Protein AF-A0A357PP47-F1 (afdb_monomer_lite)

Sequence (76 aa):
MSAWWSSFVHSLTTRQFALVVLQTVVWLGMAAVWVWAVVVDPDGWRMFLAVASTMLALFWTGILLVAIRERRSVSE

Structure (mmCIF, N/CA/C/O backbone):
data_AF-A0A357PP47-F1
#
_entry.id   AF-A0A357PP47-F1
#
loop_
_atom_site.group_PDB
_atom_site.id
_atom_site.type_symbol
_atom_site.label_atom_id
_atom_site.label_alt_id
_atom_site.label_comp_id
_atom_site.label_asym_id
_atom_site.label_entity_id
_atom_site.label_seq_id
_atom_site.pdbx_PDB_ins_code
_atom_site.Cartn_x
_atom_site.Cartn_y
_atom_site.Cartn_z
_atom_site.occupancy
_atom_site.B_iso_or_equiv
_atom_site.auth_seq_id
_atom_site.auth_comp_id
_atom_site.auth_asym_id
_atom_site.auth_atom_id
_atom_site.pdbx_PDB_model_num
ATOM 1 N N . MET A 1 1 ? 3.690 -14.486 16.588 1.00 62.66 1 MET A N 1
ATOM 2 C CA . MET A 1 1 ? 3.689 -13.007 16.480 1.00 62.66 1 MET A CA 1
ATOM 3 C C . MET A 1 1 ? 4.312 -12.441 17.750 1.00 62.66 1 MET A C 1
ATOM 5 O O . MET A 1 1 ? 3.986 -12.959 18.810 1.00 62.66 1 MET A O 1
ATOM 9 N N . SER A 1 2 ? 5.214 -11.456 17.683 1.00 84.81 2 SER A N 1
ATOM 10 C CA . SER A 1 2 ? 5.813 -10.866 18.895 1.00 84.81 2 SER A CA 1
ATOM 11 C C . SER A 1 2 ? 4.834 -9.918 19.604 1.00 84.81 2 SER A C 1
ATOM 13 O O . SER A 1 2 ? 3.992 -9.301 18.955 1.00 84.81 2 SER A O 1
ATOM 15 N N . ALA A 1 3 ? 4.953 -9.773 20.928 1.00 83.81 3 ALA A N 1
ATOM 16 C CA . ALA A 1 3 ? 4.091 -8.880 21.715 1.00 83.81 3 ALA A CA 1
ATOM 17 C C . ALA A 1 3 ? 4.186 -7.412 21.257 1.00 83.81 3 ALA A C 1
ATOM 19 O O . ALA A 1 3 ? 3.179 -6.714 21.186 1.00 83.81 3 ALA A O 1
ATOM 20 N N . TRP A 1 4 ? 5.387 -6.969 20.868 1.00 89.25 4 TRP A N 1
ATOM 21 C CA . TRP A 1 4 ? 5.606 -5.647 20.279 1.00 89.25 4 TRP A CA 1
ATOM 22 C C . TRP A 1 4 ? 4.776 -5.431 19.008 1.00 89.25 4 TRP A C 1
ATOM 24 O O . TRP A 1 4 ? 4.141 -4.388 18.860 1.00 89.25 4 TRP A O 1
ATOM 34 N N . TRP A 1 5 ? 4.742 -6.427 18.116 1.00 84.50 5 TRP A N 1
ATOM 35 C CA . TRP A 1 5 ? 4.018 -6.329 16.853 1.00 84.50 5 TRP A CA 1
ATOM 36 C C . TRP A 1 5 ? 2.515 -6.155 17.075 1.00 84.50 5 TRP A C 1
ATOM 38 O O . TRP A 1 5 ? 1.900 -5.277 16.474 1.00 84.50 5 TRP A O 1
ATOM 48 N N . SER A 1 6 ? 1.931 -6.952 17.972 1.00 83.88 6 SER A N 1
ATOM 49 C CA . SER A 1 6 ? 0.507 -6.849 18.298 1.00 83.88 6 SER A CA 1
ATOM 50 C C . SER A 1 6 ? 0.157 -5.474 18.873 1.00 83.88 6 SER A C 1
ATOM 52 O O . SER A 1 6 ? -0.810 -4.864 18.429 1.00 83.88 6 SER A O 1
ATOM 54 N N . SER A 1 7 ? 0.971 -4.941 19.791 1.00 83.94 7 SER A N 1
ATOM 55 C CA . SER A 1 7 ? 0.761 -3.602 20.364 1.00 83.94 7 SER A CA 1
ATOM 56 C C . SER A 1 7 ? 0.894 -2.484 19.329 1.00 83.94 7 SER A C 1
ATOM 58 O O . SER A 1 7 ? 0.125 -1.522 19.350 1.00 83.94 7 SER A O 1
ATOM 60 N N . PHE A 1 8 ? 1.856 -2.604 18.412 1.00 85.44 8 PHE A N 1
ATOM 61 C CA . PHE A 1 8 ? 2.049 -1.644 17.329 1.00 85.44 8 PHE A CA 1
ATOM 62 C C . PHE A 1 8 ? 0.841 -1.607 16.392 1.00 85.44 8 PHE A C 1
ATOM 64 O O . PHE A 1 8 ? 0.272 -0.537 16.167 1.00 85.44 8 PHE A O 1
ATOM 71 N N . VAL A 1 9 ? 0.416 -2.774 15.898 1.00 84.56 9 VAL A N 1
ATOM 72 C CA . VAL A 1 9 ? -0.753 -2.884 15.020 1.00 84.56 9 VAL A CA 1
ATOM 73 C C . VAL A 1 9 ? -1.989 -2.356 15.739 1.00 84.56 9 VAL A C 1
ATOM 75 O O . VAL A 1 9 ? -2.630 -1.456 15.212 1.00 84.56 9 VAL A O 1
ATOM 78 N N . HIS A 1 10 ? -2.251 -2.792 16.971 1.00 84.25 10 HIS A N 1
ATOM 79 C CA . HIS A 1 10 ? -3.409 -2.343 17.746 1.00 84.25 10 HIS A CA 1
ATOM 80 C C . HIS A 1 10 ? -3.455 -0.815 17.947 1.00 84.25 10 HIS A C 1
ATOM 82 O O . HIS A 1 10 ? -4.512 -0.192 17.845 1.00 84.25 10 HIS A O 1
ATOM 88 N N . SER A 1 11 ? -2.305 -0.175 18.189 1.00 85.69 11 SER A N 1
ATOM 89 C CA . SER A 1 11 ? -2.209 1.290 18.277 1.00 85.69 11 SER A CA 1
ATOM 90 C C . SER A 1 11 ? -2.584 1.967 16.952 1.00 85.69 11 SER A C 1
ATOM 92 O O . SER A 1 11 ? -3.349 2.938 16.931 1.00 85.69 11 SER A O 1
ATOM 94 N N . LEU A 1 12 ? -2.091 1.428 15.832 1.00 81.69 12 LEU A N 1
ATOM 95 C CA . LEU A 1 12 ? -2.395 1.940 14.497 1.00 81.69 12 LEU A CA 1
ATOM 96 C C . LEU A 1 12 ? -3.869 1.758 14.122 1.00 81.69 12 LEU A C 1
ATOM 98 O O . LEU A 1 12 ? -4.484 2.684 13.589 1.00 81.69 12 LEU A O 1
ATOM 102 N N . THR A 1 13 ? -4.448 0.591 14.406 1.00 78.69 13 THR A N 1
ATOM 103 C CA . THR A 1 13 ? -5.828 0.249 14.031 1.00 78.69 13 THR A CA 1
ATOM 104 C C . THR A 1 13 ? -6.869 1.058 14.808 1.00 78.69 13 THR A C 1
ATOM 106 O O . THR A 1 13 ? -7.910 1.425 14.248 1.00 78.69 13 THR A O 1
ATOM 109 N N . THR A 1 14 ? -6.583 1.394 16.069 1.00 76.31 14 THR A N 1
ATOM 110 C CA . THR A 1 14 ? -7.500 2.142 16.944 1.00 76.31 14 THR A CA 1
ATOM 111 C C . THR A 1 14 ? -7.344 3.655 16.824 1.00 76.31 14 THR A C 1
ATOM 113 O O . THR A 1 14 ? -8.337 4.353 16.616 1.00 76.31 14 THR A O 1
ATOM 116 N N . ARG A 1 15 ? -6.117 4.187 16.917 1.00 77.19 15 ARG A N 1
ATOM 117 C CA . ARG A 1 15 ? -5.877 5.644 16.992 1.00 77.19 15 ARG A CA 1
ATOM 118 C C . ARG A 1 15 ? -5.591 6.289 15.644 1.00 77.19 15 ARG A C 1
ATOM 120 O O . ARG A 1 15 ? -5.840 7.478 15.470 1.00 77.19 15 ARG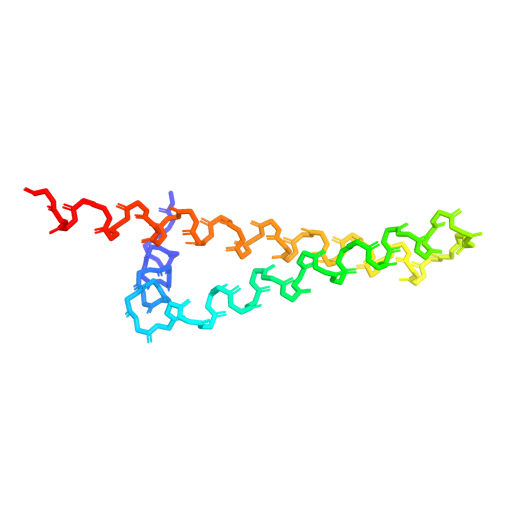 A O 1
ATOM 127 N N . GLN A 1 16 ? -5.048 5.527 14.700 1.00 87.00 16 GLN A N 1
ATOM 128 C CA . GLN A 1 16 ? -4.486 6.056 13.455 1.00 87.00 16 GLN A CA 1
ATOM 129 C C . GLN A 1 16 ? -5.061 5.369 12.213 1.00 87.00 16 GLN A C 1
ATOM 131 O O . GLN A 1 16 ? -4.427 5.325 11.163 1.00 87.00 16 GLN A O 1
ATOM 136 N N . PHE A 1 17 ? -6.299 4.880 12.296 1.00 86.25 17 PHE A N 1
ATOM 137 C CA . PHE A 1 17 ? -6.935 4.143 11.203 1.00 86.25 17 PHE A CA 1
ATOM 138 C C . PHE A 1 17 ? -6.943 4.912 9.873 1.00 86.25 17 PHE A C 1
ATOM 140 O O . PHE A 1 17 ? -6.623 4.348 8.832 1.00 86.25 17 PHE A O 1
ATOM 147 N N . ALA A 1 18 ? -7.244 6.214 9.905 1.00 87.56 18 ALA A N 1
ATOM 148 C CA . ALA A 1 18 ? -7.217 7.055 8.708 1.00 87.56 18 ALA A CA 1
ATOM 149 C C . ALA A 1 18 ? -5.821 7.106 8.060 1.00 87.56 18 ALA A C 1
ATOM 151 O O . ALA A 1 18 ? -5.713 7.084 6.837 1.00 87.56 18 ALA A O 1
ATOM 152 N N . LEU A 1 19 ? -4.755 7.106 8.870 1.00 91.25 19 LEU A N 1
ATOM 153 C CA . LEU A 1 19 ? -3.379 7.043 8.377 1.00 91.25 19 LEU A CA 1
ATOM 154 C C . LEU A 1 19 ? -3.077 5.680 7.753 1.00 91.25 19 LEU A C 1
ATOM 156 O O . LEU A 1 19 ? -2.467 5.641 6.691 1.00 91.25 19 LEU A O 1
ATOM 160 N N . VAL A 1 20 ? -3.542 4.577 8.350 1.00 92.56 20 VAL A N 1
ATOM 161 C CA . VAL A 1 20 ? -3.395 3.226 7.773 1.00 92.56 20 VAL A CA 1
ATOM 162 C C . VAL A 1 20 ? -4.060 3.147 6.397 1.00 92.56 20 VAL A C 1
ATOM 164 O O . VAL A 1 20 ? -3.450 2.658 5.445 1.00 92.56 20 VAL A O 1
ATOM 167 N N . VAL A 1 21 ? -5.290 3.656 6.269 1.00 93.00 21 VAL A N 1
ATOM 168 C CA . VAL A 1 21 ? -6.018 3.690 4.990 1.00 93.00 21 VAL A CA 1
ATOM 169 C C . VAL A 1 21 ? -5.269 4.544 3.967 1.00 93.00 21 VAL A C 1
ATOM 171 O O . VAL A 1 21 ? -5.005 4.073 2.862 1.00 93.00 21 VAL A O 1
ATOM 174 N N . LEU A 1 22 ? -4.874 5.765 4.344 1.00 95.69 22 LEU A N 1
ATOM 175 C CA . LEU A 1 22 ? -4.138 6.674 3.465 1.00 95.69 22 LEU A CA 1
ATOM 176 C C . LEU A 1 22 ? -2.827 6.047 2.978 1.00 95.69 22 LEU A C 1
ATOM 178 O O . LEU A 1 22 ? -2.562 6.039 1.780 1.00 95.69 22 LEU A O 1
ATOM 182 N N . GLN A 1 23 ? -2.030 5.486 3.889 1.00 95.25 23 GLN A N 1
ATOM 183 C CA . GLN A 1 23 ? -0.764 4.837 3.549 1.00 95.25 23 GLN A CA 1
ATOM 184 C C . GLN A 1 23 ? -0.983 3.633 2.631 1.00 95.25 23 GLN A C 1
ATOM 186 O O . GLN A 1 23 ? -0.257 3.477 1.653 1.00 95.25 23 GLN A O 1
ATOM 191 N N . THR A 1 24 ? -2.018 2.825 2.875 1.0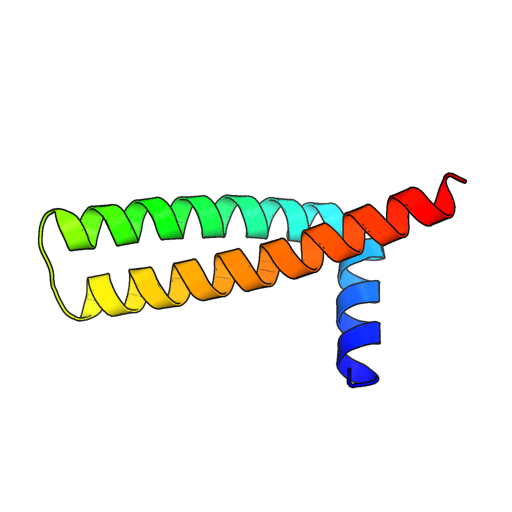0 95.44 24 THR A N 1
ATOM 192 C CA . THR A 1 24 ? -2.356 1.696 1.994 1.00 95.44 24 THR A CA 1
ATOM 193 C C . THR A 1 24 ? -2.623 2.173 0.566 1.00 95.44 24 THR A C 1
ATOM 195 O O . THR A 1 24 ? -2.038 1.645 -0.378 1.00 95.44 24 THR A O 1
ATOM 198 N N . VAL A 1 25 ? -3.452 3.207 0.399 1.00 96.94 25 VAL A N 1
ATOM 199 C CA . VAL A 1 25 ? -3.788 3.761 -0.924 1.00 96.94 25 VAL A CA 1
ATOM 200 C C . VAL A 1 25 ? -2.559 4.359 -1.609 1.00 96.94 25 VAL A C 1
ATOM 202 O O . VAL A 1 25 ? -2.308 4.066 -2.778 1.00 96.94 25 VAL A O 1
ATOM 205 N N . VAL A 1 26 ? -1.771 5.159 -0.885 1.00 97.75 26 VAL A N 1
ATOM 206 C CA . VAL A 1 26 ? -0.557 5.792 -1.420 1.00 97.75 26 VAL A CA 1
ATOM 207 C C . VAL A 1 26 ? 0.433 4.740 -1.908 1.00 97.75 26 VAL A C 1
ATOM 209 O O . VAL A 1 26 ? 0.914 4.836 -3.034 1.00 97.75 26 VAL A O 1
ATOM 212 N N . TRP A 1 27 ? 0.712 3.711 -1.106 1.00 97.88 27 TRP A N 1
ATOM 213 C CA . TRP A 1 27 ? 1.697 2.699 -1.482 1.00 97.88 27 TRP A CA 1
ATOM 214 C C . TRP A 1 27 ? 1.209 1.769 -2.591 1.00 97.88 27 TRP A C 1
ATOM 216 O O . TRP A 1 27 ? 2.018 1.388 -3.433 1.00 97.88 27 TRP A O 1
ATOM 226 N N . LEU A 1 28 ? -0.093 1.472 -2.669 1.00 97.44 28 LEU A N 1
ATOM 227 C CA . LEU A 1 28 ? -0.667 0.783 -3.831 1.00 97.44 28 LEU A CA 1
ATOM 228 C C . LEU A 1 28 ? -0.502 1.611 -5.113 1.00 97.44 28 LEU A C 1
ATOM 230 O O . LEU A 1 28 ? -0.081 1.075 -6.139 1.00 97.44 28 LEU A O 1
ATOM 234 N N . GLY A 1 29 ? -0.770 2.919 -5.048 1.00 96.94 29 GLY A N 1
ATOM 235 C CA . GLY A 1 29 ? -0.562 3.833 -6.173 1.00 96.94 29 GLY A CA 1
ATOM 236 C C . GLY A 1 29 ? 0.907 3.910 -6.594 1.00 96.94 29 GLY A C 1
ATOM 237 O O . GLY A 1 29 ? 1.223 3.753 -7.771 1.00 96.94 29 GLY A O 1
ATOM 238 N N . MET A 1 30 ? 1.818 4.073 -5.633 1.00 97.38 30 MET A N 1
ATOM 239 C CA . MET A 1 30 ? 3.259 4.116 -5.898 1.00 97.38 30 MET A CA 1
ATOM 240 C C . MET A 1 30 ? 3.779 2.797 -6.472 1.00 97.38 30 MET A C 1
ATOM 242 O O . MET A 1 30 ? 4.578 2.818 -7.406 1.00 97.38 30 MET A O 1
ATOM 246 N N . ALA A 1 31 ? 3.305 1.653 -5.970 1.00 96.19 31 ALA A N 1
ATOM 247 C CA . ALA A 1 31 ? 3.655 0.352 -6.526 1.00 96.19 31 ALA A CA 1
ATOM 248 C C . ALA A 1 31 ? 3.216 0.246 -7.991 1.00 96.19 31 ALA A C 1
ATOM 250 O O . ALA A 1 31 ? 4.031 -0.119 -8.833 1.00 96.19 31 ALA A O 1
ATOM 251 N N . ALA A 1 32 ? 1.984 0.643 -8.322 1.00 96.81 32 ALA A N 1
ATOM 252 C CA . ALA A 1 32 ? 1.505 0.641 -9.704 1.00 96.81 32 ALA A CA 1
ATOM 253 C C . ALA A 1 32 ? 2.352 1.545 -10.619 1.00 96.81 32 ALA A C 1
ATOM 255 O O . ALA A 1 32 ? 2.755 1.113 -11.699 1.00 96.81 32 ALA A O 1
ATOM 256 N N . VAL A 1 33 ? 2.674 2.764 -10.169 1.00 97.31 33 VAL A N 1
ATOM 257 C CA . VAL A 1 33 ? 3.507 3.716 -10.924 1.00 97.31 33 VAL A CA 1
ATOM 258 C C . VAL A 1 33 ? 4.898 3.148 -11.188 1.00 97.31 33 VAL A C 1
ATOM 260 O O . VAL A 1 33 ? 5.355 3.163 -12.329 1.00 97.31 33 VAL A O 1
ATOM 263 N N . TRP A 1 34 ? 5.573 2.626 -10.163 1.00 97.38 34 TRP A N 1
ATOM 264 C CA . TRP A 1 34 ? 6.941 2.134 -10.323 1.00 97.38 34 TRP A CA 1
ATOM 265 C C . TRP A 1 34 ? 7.008 0.811 -11.075 1.00 97.38 34 TRP A C 1
ATOM 267 O O . TRP A 1 34 ? 7.899 0.644 -11.903 1.00 97.38 34 TRP A O 1
ATOM 277 N N . VAL A 1 35 ? 6.056 -0.100 -10.862 1.00 94.75 35 VAL A N 1
ATOM 278 C CA . VAL A 1 35 ? 5.958 -1.331 -11.662 1.00 94.75 35 VAL A CA 1
ATOM 279 C C . VAL A 1 35 ? 5.753 -0.981 -13.134 1.00 94.75 35 VAL A C 1
ATOM 281 O O . VAL A 1 35 ? 6.453 -1.521 -13.987 1.00 94.75 35 VAL A O 1
ATOM 284 N N . TRP A 1 36 ? 4.867 -0.029 -13.443 1.00 96.38 36 TRP A N 1
ATOM 285 C CA . TRP A 1 36 ? 4.695 0.453 -14.812 1.00 96.38 36 TRP A CA 1
ATOM 286 C C . TRP A 1 36 ? 5.978 1.085 -15.367 1.00 96.38 36 TRP A C 1
ATOM 288 O O . TRP A 1 36 ? 6.396 0.759 -16.476 1.00 96.38 36 TRP A O 1
ATOM 298 N N . ALA A 1 37 ? 6.650 1.935 -14.587 1.00 94.88 37 ALA A N 1
ATOM 299 C CA . ALA A 1 37 ? 7.894 2.582 -14.998 1.00 94.88 37 ALA A CA 1
ATOM 300 C C . ALA A 1 37 ? 9.015 1.576 -15.318 1.00 94.88 37 ALA A C 1
ATOM 302 O O . ALA A 1 37 ? 9.783 1.817 -16.249 1.00 94.88 37 ALA A O 1
ATOM 303 N N . VAL A 1 38 ? 9.092 0.457 -14.584 1.00 95.69 38 VAL A N 1
ATOM 304 C CA . VAL A 1 38 ? 10.021 -0.654 -14.863 1.00 95.69 38 VAL A CA 1
ATOM 305 C C . VAL A 1 38 ? 9.674 -1.363 -16.170 1.00 95.69 38 VAL A C 1
ATOM 307 O O . VAL A 1 38 ? 10.576 -1.712 -16.923 1.00 95.69 38 VAL A O 1
ATOM 310 N N . VAL A 1 39 ? 8.385 -1.584 -16.445 1.00 95.31 39 VAL A N 1
ATOM 311 C CA . VAL A 1 39 ? 7.932 -2.243 -17.684 1.00 95.31 39 VAL A CA 1
ATOM 312 C C . VAL A 1 39 ? 8.251 -1.392 -18.913 1.00 95.31 39 VAL A C 1
ATOM 314 O O . VAL A 1 39 ? 8.621 -1.938 -19.949 1.00 95.31 39 VAL A O 1
ATOM 317 N N . VAL A 1 40 ? 8.109 -0.068 -18.803 1.00 96.50 40 VAL A N 1
ATOM 318 C CA . VAL A 1 40 ? 8.368 0.863 -19.911 1.00 96.50 40 VAL A CA 1
ATOM 319 C C . VAL A 1 40 ? 9.860 0.995 -20.204 1.00 96.50 40 VAL A C 1
ATOM 321 O O . VAL A 1 40 ? 10.254 0.979 -21.367 1.00 96.50 40 VAL A O 1
ATOM 324 N N . ASP A 1 41 ? 10.680 1.158 -19.169 1.00 94.00 41 ASP A N 1
ATOM 325 C CA . ASP A 1 41 ? 12.119 1.364 -19.315 1.00 94.00 41 ASP A CA 1
ATOM 326 C C . ASP A 1 41 ? 12.827 0.866 -18.041 1.00 94.00 41 ASP A C 1
ATOM 328 O O . ASP A 1 41 ? 12.770 1.532 -17.000 1.00 94.00 41 ASP A O 1
ATOM 332 N N . PRO A 1 42 ? 13.393 -0.355 -18.078 1.00 92.38 42 PRO A N 1
ATOM 333 C CA . PRO A 1 42 ? 13.916 -1.016 -16.895 1.00 92.38 42 PRO A CA 1
ATOM 334 C C . PRO A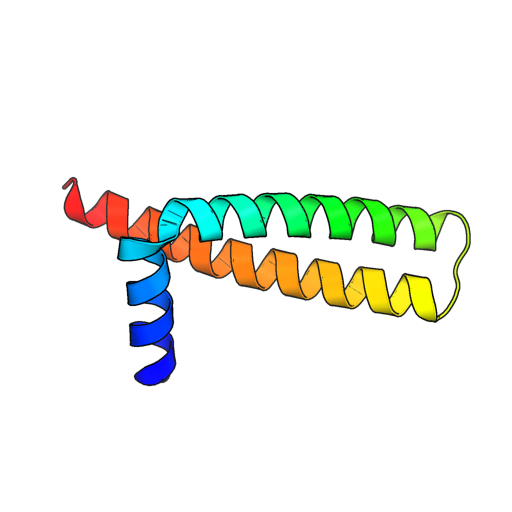 1 42 ? 15.294 -0.473 -16.507 1.00 92.38 42 PRO A C 1
ATOM 336 O O . PRO A 1 42 ? 16.278 -0.643 -17.224 1.00 92.38 42 PRO A O 1
ATOM 339 N N . ASP A 1 43 ? 15.385 0.083 -15.300 1.00 95.44 43 ASP A N 1
ATOM 340 C CA . ASP A 1 43 ? 16.647 0.420 -14.645 1.00 95.44 43 ASP A CA 1
ATOM 341 C C . ASP A 1 43 ? 16.661 -0.031 -13.176 1.00 95.44 43 ASP A C 1
ATOM 343 O O . ASP A 1 43 ? 15.621 -0.302 -12.563 1.00 95.44 43 ASP A O 1
ATOM 347 N N . GLY A 1 44 ? 17.864 -0.137 -12.604 1.00 94.94 44 GLY A N 1
ATOM 348 C CA . GLY A 1 44 ? 18.053 -0.661 -11.250 1.00 94.94 44 GLY A CA 1
ATOM 349 C C . GLY A 1 44 ? 17.354 0.163 -10.164 1.00 94.94 44 GLY A C 1
ATOM 350 O O . GLY A 1 44 ? 16.864 -0.406 -9.187 1.00 94.94 44 GLY A O 1
ATOM 351 N N . TRP A 1 45 ? 17.249 1.482 -10.337 1.00 95.44 45 TRP A N 1
ATOM 352 C CA . TRP A 1 45 ? 16.585 2.362 -9.377 1.00 95.44 45 TRP A CA 1
ATOM 353 C C . TRP A 1 45 ? 15.065 2.200 -9.432 1.00 95.44 45 TRP A C 1
ATOM 355 O O . TRP A 1 45 ? 14.421 2.035 -8.393 1.00 95.44 45 TRP A O 1
ATOM 365 N N . ARG A 1 46 ? 14.485 2.146 -10.634 1.00 94.56 46 ARG A N 1
ATOM 366 C CA . ARG A 1 46 ? 13.055 1.853 -10.818 1.00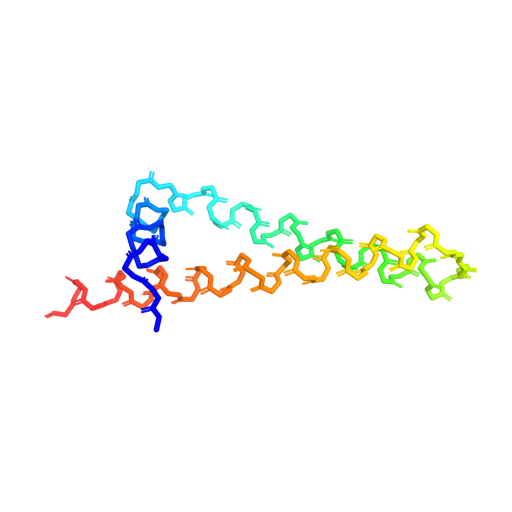 94.56 46 ARG A CA 1
ATOM 367 C C . ARG A 1 46 ? 12.680 0.489 -10.269 1.00 94.56 46 ARG A C 1
ATOM 369 O O . ARG A 1 46 ? 11.650 0.366 -9.610 1.00 94.56 46 ARG A O 1
ATOM 376 N N . MET A 1 47 ? 13.519 -0.520 -10.499 1.00 95.75 47 MET A N 1
ATOM 377 C CA . MET A 1 47 ? 13.278 -1.865 -9.981 1.00 95.75 47 MET A CA 1
ATOM 378 C C . MET A 1 47 ? 13.298 -1.882 -8.451 1.00 95.75 47 MET A C 1
ATOM 380 O O . MET A 1 47 ? 12.391 -2.441 -7.834 1.00 95.75 47 MET A O 1
ATOM 384 N N . PHE A 1 48 ? 14.270 -1.205 -7.832 1.00 97.12 48 PHE A N 1
ATOM 385 C CA . PHE A 1 48 ? 14.308 -1.027 -6.382 1.00 97.12 48 PHE A CA 1
ATOM 386 C C . PHE A 1 48 ? 13.034 -0.350 -5.857 1.00 97.12 48 PHE A C 1
ATOM 388 O O . PHE A 1 48 ? 12.410 -0.858 -4.923 1.00 97.12 48 PHE A O 1
ATOM 395 N N . LEU A 1 49 ? 12.604 0.750 -6.479 1.00 96.88 49 LEU A N 1
ATOM 396 C CA . LEU A 1 49 ? 11.402 1.470 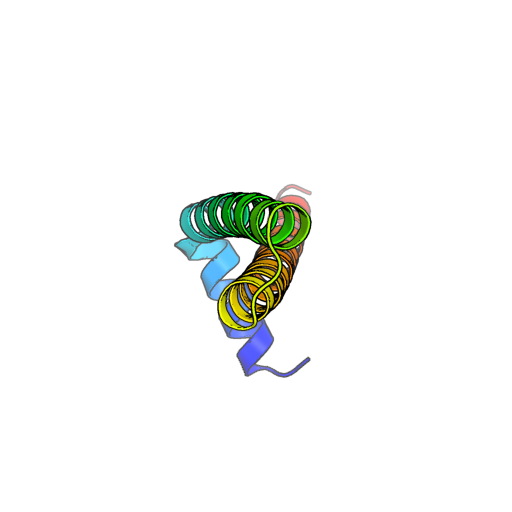-6.061 1.00 96.88 49 LEU A CA 1
ATOM 397 C C . LEU A 1 49 ? 10.122 0.660 -6.270 1.00 96.88 49 LEU A C 1
ATOM 399 O O . LEU A 1 49 ? 9.242 0.707 -5.411 1.00 96.88 49 LEU A O 1
ATOM 403 N N . ALA A 1 50 ? 10.020 -0.122 -7.344 1.00 96.75 50 ALA A N 1
ATOM 404 C CA . ALA A 1 50 ? 8.892 -1.019 -7.576 1.00 96.75 50 ALA A CA 1
ATOM 405 C C . ALA A 1 50 ? 8.798 -2.085 -6.477 1.00 96.75 50 ALA A C 1
ATOM 407 O O . ALA A 1 50 ? 7.726 -2.287 -5.900 1.00 96.75 50 ALA A O 1
ATOM 408 N N . VAL A 1 51 ? 9.923 -2.714 -6.125 1.00 97.38 51 VAL A N 1
ATOM 409 C CA . VAL A 1 51 ? 9.980 -3.716 -5.052 1.00 97.38 51 VAL A CA 1
ATOM 410 C C . VAL A 1 51 ? 9.656 -3.085 -3.698 1.00 97.38 51 VAL A C 1
ATOM 412 O O . VAL A 1 51 ? 8.759 -3.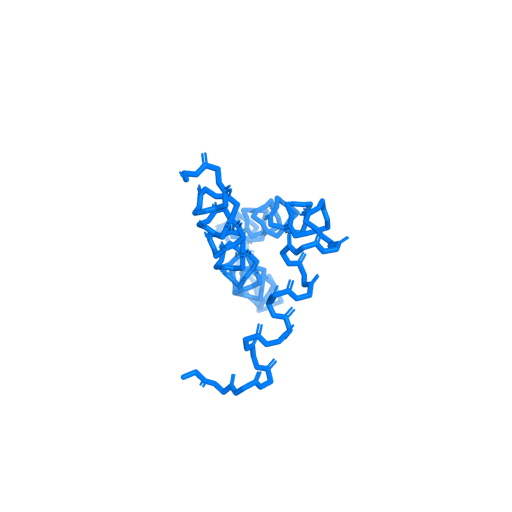567 -3.007 1.00 97.38 51 VAL A O 1
ATOM 415 N N . ALA A 1 52 ? 10.315 -1.982 -3.336 1.00 97.31 52 ALA A N 1
ATOM 416 C CA . ALA A 1 52 ? 10.099 -1.301 -2.061 1.00 97.31 52 ALA A CA 1
ATOM 417 C C . ALA A 1 52 ? 8.645 -0.832 -1.902 1.00 97.31 52 ALA A C 1
ATOM 419 O O . ALA A 1 52 ? 8.018 -1.084 -0.871 1.00 97.31 52 ALA A O 1
ATOM 420 N N . SER A 1 53 ? 8.080 -0.216 -2.945 1.00 96.38 53 SER A N 1
ATOM 421 C CA . SER A 1 53 ? 6.692 0.256 -2.936 1.00 96.38 53 SER A CA 1
ATOM 422 C C . SER A 1 53 ? 5.707 -0.904 -2.819 1.00 96.38 53 SER A C 1
ATOM 424 O O . SER A 1 53 ? 4.742 -0.810 -2.066 1.00 96.38 53 SER A O 1
ATOM 426 N N . THR A 1 54 ? 5.972 -2.023 -3.501 1.00 96.88 54 THR A N 1
ATOM 427 C CA . THR A 1 54 ? 5.142 -3.235 -3.408 1.00 96.88 54 THR A CA 1
ATOM 428 C C . THR A 1 54 ? 5.193 -3.836 -2.004 1.00 96.88 54 THR A C 1
ATOM 430 O O . THR A 1 54 ? 4.152 -4.164 -1.435 1.00 96.88 54 THR A O 1
ATOM 433 N N . MET A 1 55 ? 6.381 -3.935 -1.400 1.00 97.75 55 MET A N 1
ATOM 434 C CA . MET A 1 55 ? 6.532 -4.429 -0.027 1.00 97.75 55 MET A CA 1
ATOM 435 C C . MET A 1 55 ? 5.793 -3.541 0.978 1.00 97.75 55 MET A C 1
ATOM 437 O O . MET A 1 55 ? 5.096 -4.054 1.853 1.00 97.75 55 MET A O 1
ATOM 441 N N . LEU A 1 56 ? 5.893 -2.218 0.830 1.00 97.06 56 LEU A N 1
ATOM 442 C CA . LEU A 1 56 ? 5.170 -1.265 1.672 1.00 97.06 56 LEU A CA 1
ATOM 443 C C . LEU A 1 56 ? 3.655 -1.354 1.461 1.00 97.06 56 LEU A C 1
ATOM 445 O O . LEU A 1 56 ? 2.907 -1.344 2.438 1.00 97.06 56 LEU A O 1
ATOM 449 N N . ALA A 1 57 ? 3.191 -1.522 0.222 1.00 96.81 57 ALA A N 1
ATOM 450 C CA . ALA A 1 57 ? 1.775 -1.718 -0.072 1.00 96.81 57 ALA A CA 1
ATOM 451 C C . ALA A 1 57 ? 1.229 -2.972 0.622 1.00 96.81 57 ALA A C 1
ATOM 453 O O . ALA A 1 57 ? 0.185 -2.910 1.275 1.00 96.81 57 ALA A O 1
ATOM 454 N N . LEU A 1 58 ? 1.955 -4.092 0.550 1.00 96.62 58 LEU A N 1
ATOM 455 C CA . LEU A 1 58 ? 1.585 -5.335 1.233 1.00 96.62 58 LEU A CA 1
ATOM 456 C C . LEU A 1 58 ? 1.593 -5.175 2.756 1.00 96.62 58 LEU A C 1
ATOM 458 O O . LEU A 1 58 ? 0.660 -5.625 3.423 1.00 96.62 58 LEU A O 1
ATOM 462 N N . PHE A 1 59 ? 2.607 -4.502 3.301 1.00 94.12 59 PHE A N 1
ATOM 463 C CA . PHE A 1 59 ? 2.709 -4.215 4.730 1.00 94.12 59 PHE A CA 1
ATOM 464 C C . PHE A 1 59 ? 1.489 -3.437 5.240 1.00 94.12 59 PHE A C 1
ATOM 466 O O . PHE A 1 59 ? 0.810 -3.883 6.169 1.00 94.12 59 PHE A O 1
ATOM 473 N N . TRP A 1 60 ? 1.160 -2.315 4.596 1.00 95.38 60 TRP A N 1
ATOM 474 C CA . TRP A 1 60 ? 0.019 -1.486 4.988 1.00 95.38 60 TRP A CA 1
ATOM 475 C C . TRP A 1 60 ? -1.319 -2.188 4.754 1.00 95.38 60 TRP A C 1
ATOM 477 O O . TRP A 1 60 ? -2.193 -2.126 5.618 1.00 95.38 60 TRP A O 1
ATOM 487 N N . THR A 1 61 ? -1.447 -2.944 3.661 1.00 95.12 61 THR A N 1
ATOM 488 C CA . THR A 1 61 ? -2.637 -3.765 3.391 1.00 95.12 61 THR A CA 1
ATOM 489 C C . THR A 1 61 ? -2.853 -4.807 4.488 1.00 95.12 61 THR A C 1
ATOM 491 O O . THR A 1 61 ? -3.976 -4.982 4.958 1.00 95.12 61 THR A O 1
ATOM 494 N N . GLY A 1 62 ? -1.792 -5.471 4.956 1.00 93.56 62 GLY A N 1
ATOM 495 C CA . GLY A 1 62 ? -1.874 -6.420 6.066 1.00 93.56 62 GLY A CA 1
ATOM 496 C C . GLY A 1 62 ? -2.397 -5.771 7.350 1.00 93.56 62 GLY A C 1
ATOM 497 O O . GLY A 1 62 ? -3.309 -6.305 7.983 1.00 93.56 62 GLY A O 1
ATOM 498 N N . ILE A 1 63 ? -1.883 -4.587 7.698 1.00 92.25 63 ILE A N 1
ATOM 499 C CA . ILE A 1 63 ? -2.354 -3.813 8.859 1.00 92.25 63 ILE A CA 1
ATOM 500 C C . ILE A 1 63 ? -3.818 -3.397 8.676 1.00 92.25 63 ILE A C 1
ATOM 502 O O . ILE A 1 63 ? -4.609 -3.532 9.609 1.00 92.25 63 ILE A O 1
ATOM 506 N N . LEU A 1 64 ? -4.207 -2.949 7.479 1.00 92.56 64 LEU A N 1
ATOM 507 C CA . LEU A 1 64 ? -5.585 -2.569 7.175 1.00 92.56 64 LEU A CA 1
ATOM 508 C C . LEU A 1 64 ? -6.552 -3.749 7.331 1.00 92.56 64 LEU A C 1
ATOM 510 O O . LEU A 1 64 ? -7.618 -3.593 7.924 1.00 92.56 64 LEU A O 1
ATOM 514 N N . LEU A 1 65 ? -6.180 -4.939 6.852 1.00 91.88 65 LEU A N 1
ATOM 515 C CA . LEU A 1 65 ? -6.997 -6.145 7.008 1.00 91.88 65 LEU A CA 1
ATOM 516 C C . LEU A 1 65 ? -7.191 -6.510 8.482 1.00 91.88 65 LEU A C 1
ATOM 518 O O . LEU A 1 65 ? -8.304 -6.863 8.877 1.00 91.88 65 LEU A O 1
ATOM 522 N N . VAL A 1 66 ? -6.143 -6.396 9.302 1.00 89.50 66 VAL A N 1
ATOM 523 C CA . VAL A 1 66 ? -6.255 -6.596 10.755 1.00 89.50 66 VAL A CA 1
ATOM 524 C C . VAL A 1 66 ? -7.171 -5.539 11.373 1.00 89.50 66 VAL A C 1
ATOM 526 O O . VAL A 1 66 ? -8.091 -5.892 12.104 1.00 89.50 66 VAL A O 1
ATOM 529 N N . ALA A 1 67 ? -7.009 -4.268 11.002 1.00 87.19 67 ALA A N 1
ATOM 530 C CA . ALA A 1 67 ? -7.841 -3.172 11.498 1.00 87.19 67 ALA A CA 1
ATOM 531 C C . ALA A 1 67 ? -9.329 -3.359 11.183 1.00 87.19 67 ALA A C 1
ATOM 533 O O . ALA A 1 67 ? -10.189 -3.109 12.027 1.00 87.19 67 ALA A O 1
ATOM 534 N N . ILE A 1 68 ? -9.642 -3.810 9.967 1.00 88.50 68 ILE A N 1
ATOM 535 C CA . ILE A 1 68 ? -11.018 -4.090 9.549 1.00 88.50 68 ILE A CA 1
ATOM 536 C C . ILE A 1 68 ? -11.587 -5.266 10.347 1.00 88.50 68 ILE A C 1
ATOM 538 O O . ILE A 1 68 ? -12.737 -5.196 10.779 1.00 88.50 68 ILE A O 1
ATOM 542 N N . ARG A 1 69 ? -10.801 -6.330 10.562 1.00 87.56 69 ARG A N 1
ATOM 543 C CA . ARG A 1 69 ? -11.224 -7.484 11.373 1.00 87.56 69 ARG A CA 1
ATOM 544 C C . ARG A 1 69 ? -11.540 -7.075 12.812 1.00 87.56 69 ARG A C 1
ATOM 546 O O . ARG A 1 69 ? -12.620 -7.405 13.285 1.00 87.56 69 ARG A O 1
ATOM 553 N N . GLU A 1 70 ? -10.661 -6.307 13.455 1.00 83.69 70 GLU A N 1
ATOM 554 C CA . GLU A 1 70 ? -10.869 -5.815 14.828 1.00 83.69 70 GLU A CA 1
ATOM 555 C C . GLU A 1 70 ? -12.116 -4.924 14.949 1.00 83.69 70 GLU A C 1
ATOM 557 O O . GLU A 1 70 ? -12.882 -5.041 15.902 1.00 83.69 70 GLU A O 1
ATOM 562 N N . ARG A 1 71 ? -12.370 -4.052 13.965 1.00 78.94 71 ARG A N 1
ATOM 563 C CA . ARG A 1 71 ? -13.578 -3.207 13.961 1.00 78.94 71 ARG A CA 1
ATOM 564 C C . ARG A 1 71 ? -14.865 -4.010 13.784 1.00 78.94 71 ARG A C 1
ATOM 566 O O . ARG A 1 71 ? -15.881 -3.661 14.380 1.00 78.94 71 ARG A O 1
ATOM 573 N N . ARG A 1 72 ? -14.830 -5.074 12.974 1.00 80.56 72 ARG A N 1
ATOM 574 C CA . ARG A 1 72 ? -15.984 -5.964 12.785 1.00 80.56 72 ARG A CA 1
ATOM 575 C C . ARG A 1 72 ? -16.301 -6.746 14.056 1.00 80.56 72 ARG A C 1
ATOM 577 O O . ARG A 1 72 ? -17.455 -6.750 14.448 1.00 80.56 72 ARG A O 1
ATOM 584 N N . SER A 1 73 ? -15.294 -7.291 14.741 1.00 78.50 73 SER A N 1
ATOM 585 C CA . SER A 1 73 ? -15.501 -8.054 15.983 1.00 78.50 73 SER A CA 1
ATOM 586 C C . SER A 1 73 ? -16.016 -7.230 17.167 1.00 78.50 73 SER A C 1
ATOM 588 O O . SER A 1 73 ? -16.505 -7.802 18.124 1.00 78.50 73 SER A O 1
ATOM 590 N N . VAL A 1 74 ? -15.867 -5.900 17.143 1.00 69.56 74 VAL A N 1
ATOM 591 C CA . VAL A 1 74 ? -16.437 -5.000 18.170 1.00 69.56 74 VAL A CA 1
ATOM 592 C C . VAL A 1 74 ? -17.896 -4.635 17.862 1.00 69.56 74 VAL A C 1
ATOM 594 O O . VAL A 1 74 ? -18.600 -4.129 18.729 1.00 69.56 74 VAL A O 1
ATOM 597 N N . SER A 1 75 ? -18.343 -4.847 16.621 1.00 60.28 75 SER A N 1
ATOM 598 C CA . SER A 1 75 ? -19.705 -4.515 16.180 1.00 60.28 75 SER A CA 1
ATOM 599 C C . SER A 1 75 ? -20.690 -5.687 16.317 1.00 60.28 75 SER A C 1
ATOM 601 O O . SER A 1 75 ? -21.877 -5.486 16.071 1.00 60.28 75 SER A O 1
ATOM 603 N N . GLU A 1 76 ? -20.198 -6.880 16.665 1.00 53.50 76 GLU A N 1
ATOM 604 C CA . GLU A 1 76 ? -20.971 -8.088 17.008 1.00 53.50 76 GLU A CA 1
ATOM 605 C C . GLU A 1 76 ? -21.065 -8.243 18.530 1.00 53.50 76 GLU A C 1
ATOM 607 O O . GLU A 1 76 ? -22.151 -8.646 19.005 1.00 53.50 76 GLU A O 1
#

Radius of gyration: 15.13 Å; chains: 1; bounding box: 39×20×42 Å

Foldseek 3Di:
DDPVVVVVLVCCLPPPLVVLVVQLVVLVVQLVVLVVVCVVPNDPVSVVSNVVSVVSNVVSVVSNVVSVVVVVVVVD

Secondary structure (DSSP, 8-state):
--HHHHHHHHHHHHH-HHHHHHHHHHHHHHHHHHHHHHHHS--HHHHHHHHHHHHHHHHHHHHHHHHHHHHHHT--

pLDDT: mean 89.98, std 9.07, range [53.5, 97.88]